Protein AF-A0AAW1IKJ5-F1 (afdb_monomer_lite)

Structure (mmCIF, N/CA/C/O backbone):
data_AF-A0AAW1IKJ5-F1
#
_entry.id   AF-A0AAW1IKJ5-F1
#
loop_
_atom_site.group_PDB
_atom_site.id
_atom_site.type_symbol
_atom_site.label_atom_id
_atom_site.label_alt_id
_atom_site.label_comp_id
_atom_site.label_asym_id
_atom_site.label_entity_id
_atom_site.label_seq_id
_atom_site.pdbx_PDB_ins_code
_atom_site.Cartn_x
_atom_site.Cartn_y
_atom_site.Cartn_z
_atom_site.occupancy
_atom_site.B_iso_or_equiv
_atom_site.auth_seq_id
_atom_site.auth_comp_id
_atom_site.auth_asym_id
_atom_site.auth_atom_id
_atom_site.pdbx_PDB_model_num
ATOM 1 N N . MET A 1 1 ? 16.621 2.135 -44.037 1.00 37.69 1 MET A N 1
ATOM 2 C CA . MET A 1 1 ? 16.459 2.987 -42.844 1.00 37.69 1 MET A CA 1
ATOM 3 C C . MET A 1 1 ? 15.252 2.451 -42.106 1.00 37.69 1 MET A C 1
ATOM 5 O O . MET A 1 1 ? 14.137 2.722 -42.533 1.00 37.69 1 MET A O 1
ATOM 9 N N . GLU A 1 2 ? 15.454 1.585 -41.113 1.00 46.44 2 GLU A N 1
ATOM 10 C CA . GLU A 1 2 ? 14.345 1.130 -40.272 1.00 46.44 2 GLU A CA 1
ATOM 11 C C . GLU A 1 2 ? 13.731 2.347 -39.584 1.00 46.44 2 GLU A C 1
ATOM 13 O O . GLU A 1 2 ? 14.425 3.130 -38.934 1.00 46.44 2 GLU A O 1
ATOM 18 N N . GLY A 1 3 ? 12.435 2.559 -39.820 1.00 52.88 3 GLY A N 1
ATOM 19 C CA . GLY A 1 3 ? 11.687 3.619 -39.165 1.00 52.88 3 GLY A CA 1
ATOM 20 C C . GLY A 1 3 ? 11.775 3.400 -37.664 1.00 52.88 3 GLY A C 1
ATOM 21 O O . GLY A 1 3 ? 11.344 2.362 -37.166 1.00 52.88 3 GLY A O 1
ATOM 22 N N . ARG A 1 4 ? 12.371 4.357 -36.949 1.00 64.25 4 ARG A N 1
ATOM 23 C CA . ARG A 1 4 ? 12.431 4.335 -35.490 1.00 64.25 4 ARG A CA 1
ATOM 24 C C . ARG A 1 4 ? 10.995 4.273 -34.980 1.00 64.25 4 ARG A C 1
ATOM 26 O O . ARG A 1 4 ? 10.258 5.249 -35.115 1.00 64.25 4 ARG A O 1
ATOM 33 N N . ARG A 1 5 ? 10.583 3.113 -34.462 1.00 74.12 5 ARG A N 1
ATOM 34 C CA . ARG A 1 5 ? 9.269 2.955 -33.841 1.00 74.12 5 ARG A CA 1
ATOM 35 C C . ARG A 1 5 ? 9.209 3.953 -32.688 1.00 74.12 5 ARG A C 1
ATOM 37 O O . ARG A 1 5 ? 10.072 3.942 -31.814 1.00 74.12 5 ARG A O 1
ATOM 44 N N . ILE A 1 6 ? 8.241 4.860 -32.741 1.00 85.06 6 ILE A N 1
ATOM 45 C CA . ILE A 1 6 ? 7.965 5.768 -31.630 1.00 85.06 6 ILE A CA 1
ATOM 46 C C . ILE A 1 6 ? 7.377 4.893 -30.527 1.00 85.06 6 ILE A C 1
ATOM 48 O O . ILE A 1 6 ? 6.335 4.280 -30.738 1.00 85.06 6 ILE A O 1
ATOM 52 N N . ILE A 1 7 ? 8.085 4.790 -29.405 1.00 92.69 7 ILE A N 1
ATOM 53 C CA . ILE A 1 7 ? 7.632 4.036 -28.237 1.00 92.69 7 ILE A CA 1
ATOM 54 C C . ILE A 1 7 ? 6.690 4.926 -27.438 1.00 92.69 7 ILE A C 1
ATOM 56 O O . ILE A 1 7 ? 7.070 6.037 -27.056 1.00 92.69 7 ILE A O 1
ATOM 60 N N . SER A 1 8 ? 5.468 4.453 -27.207 1.00 94.00 8 SER A N 1
ATOM 61 C CA . SER A 1 8 ? 4.492 5.154 -26.380 1.00 94.00 8 SER A CA 1
ATOM 62 C C . SER A 1 8 ? 4.602 4.735 -24.905 1.00 94.00 8 SER A C 1
ATOM 64 O O . SER A 1 8 ? 5.190 3.696 -24.586 1.00 94.00 8 SER A O 1
ATOM 66 N N . PRO A 1 9 ? 4.041 5.519 -23.968 1.00 95.31 9 PRO A N 1
ATOM 67 C CA . PRO A 1 9 ? 3.938 5.110 -22.567 1.00 95.31 9 PRO A CA 1
ATOM 68 C C . PRO A 1 9 ? 3.204 3.774 -22.380 1.00 95.31 9 PRO A C 1
ATOM 70 O O . PRO A 1 9 ? 3.559 2.994 -21.498 1.00 95.31 9 PRO A O 1
ATOM 73 N N . GLU A 1 10 ? 2.210 3.488 -23.222 1.00 96.12 10 GLU A N 1
ATOM 74 C CA . GLU A 1 10 ? 1.446 2.240 -23.202 1.00 96.12 10 GLU A CA 1
ATOM 75 C C . GLU A 1 10 ? 2.311 1.038 -23.596 1.00 96.12 10 GLU A C 1
ATOM 77 O O . GLU A 1 10 ? 2.218 0.011 -22.929 1.00 96.12 10 GLU A O 1
ATOM 82 N N . ASP A 1 11 ? 3.202 1.173 -24.592 1.00 94.62 11 ASP A N 1
ATOM 83 C CA . ASP A 1 11 ? 4.157 0.111 -24.959 1.00 94.62 11 ASP A CA 1
ATOM 84 C C . ASP A 1 11 ? 5.067 -0.250 -23.760 1.00 94.62 11 ASP A C 1
ATOM 86 O O . ASP A 1 11 ? 5.360 -1.421 -23.497 1.00 94.62 11 ASP A O 1
ATOM 90 N N . VAL A 1 12 ? 5.520 0.761 -23.004 1.00 95.50 12 VAL A N 1
ATOM 91 C CA . VAL A 1 12 ? 6.354 0.569 -21.803 1.00 95.50 12 VAL A CA 1
ATOM 92 C C . VAL A 1 12 ? 5.557 -0.112 -20.695 1.00 95.50 12 VAL A C 1
ATOM 94 O O . VAL A 1 12 ? 6.046 -1.056 -20.071 1.00 95.50 12 VAL A O 1
ATOM 97 N N . LEU A 1 13 ? 4.329 0.351 -20.455 1.00 96.06 13 LEU A N 1
ATOM 98 C CA . LEU A 1 13 ? 3.456 -0.197 -19.425 1.00 96.06 13 LEU A CA 1
ATOM 99 C C . LEU A 1 13 ? 3.088 -1.656 -19.717 1.00 96.06 13 LEU A C 1
ATOM 101 O O . LEU A 1 13 ? 3.188 -2.493 -18.823 1.00 96.06 13 LEU A O 1
ATOM 105 N N . GLU A 1 14 ? 2.724 -1.972 -20.959 1.00 96.12 14 GLU A N 1
ATOM 106 C CA . GLU A 1 14 ? 2.426 -3.336 -21.396 1.00 96.12 14 GLU A CA 1
ATOM 107 C C . GLU A 1 14 ? 3.623 -4.263 -21.150 1.00 96.12 14 GLU A C 1
ATOM 109 O O . GLU A 1 14 ? 3.466 -5.345 -20.583 1.00 96.12 14 GLU A O 1
ATOM 114 N N . CYS A 1 15 ? 4.839 -3.819 -21.484 1.00 95.56 15 CYS A N 1
ATOM 115 C CA . CYS A 1 15 ? 6.052 -4.586 -21.213 1.00 95.56 15 CYS A CA 1
ATOM 116 C C . CYS A 1 15 ? 6.243 -4.863 -19.711 1.00 95.56 15 CYS A C 1
ATOM 118 O O . CYS A 1 15 ? 6.462 -6.012 -19.331 1.00 95.56 15 CYS A O 1
ATOM 120 N N . LEU A 1 16 ? 6.134 -3.831 -18.867 1.00 96.56 16 LEU A N 1
ATOM 121 C CA . LEU A 1 16 ? 6.311 -3.937 -17.411 1.00 96.56 16 LEU A CA 1
ATOM 122 C C . LEU A 1 16 ? 5.248 -4.824 -16.742 1.00 96.56 16 LEU A C 1
ATOM 124 O O . LEU A 1 16 ? 5.512 -5.463 -15.719 1.00 96.56 16 LEU A O 1
ATOM 128 N N . MET A 1 17 ? 4.024 -4.824 -17.277 1.00 95.81 17 MET A N 1
ATOM 129 C CA . MET A 1 17 ? 2.937 -5.680 -16.800 1.00 95.81 17 MET A CA 1
ATOM 130 C C . MET A 1 17 ? 3.158 -7.140 -17.202 1.00 95.81 17 MET A C 1
ATOM 132 O O . MET A 1 17 ? 2.906 -8.037 -16.402 1.00 95.81 17 MET A O 1
ATOM 136 N N . ASN A 1 18 ? 3.657 -7.379 -18.415 1.00 96.44 18 ASN A N 1
ATOM 137 C CA . ASN A 1 18 ? 3.828 -8.725 -18.957 1.00 96.44 18 ASN A CA 1
ATOM 138 C C . ASN A 1 18 ? 5.088 -9.441 -18.442 1.00 96.44 18 ASN A C 1
ATOM 140 O O . ASN A 1 18 ? 5.100 -10.668 -18.381 1.00 96.44 18 ASN A O 1
ATOM 144 N N . ASP A 1 19 ? 6.140 -8.709 -18.060 1.00 94.19 19 ASP A N 1
ATOM 145 C CA . ASP A 1 19 ? 7.391 -9.292 -17.548 1.00 94.19 19 ASP A CA 1
ATOM 146 C C . ASP A 1 19 ? 7.426 -9.464 -16.014 1.00 94.19 19 ASP A C 1
ATOM 148 O O . ASP A 1 19 ? 8.422 -9.928 -15.457 1.00 94.19 19 ASP A O 1
ATOM 152 N N . GLY A 1 20 ? 6.328 -9.127 -15.323 1.00 95.12 20 GLY A N 1
ATOM 153 C CA . GLY A 1 20 ? 6.187 -9.255 -13.869 1.00 95.12 20 GLY A CA 1
ATOM 154 C C . GLY A 1 20 ? 6.883 -8.153 -13.066 1.00 95.12 20 GLY A C 1
ATOM 155 O O . GLY A 1 20 ? 6.884 -8.196 -11.830 1.00 95.12 20 GLY A O 1
ATOM 156 N N . THR A 1 21 ? 7.449 -7.137 -13.724 1.00 96.69 21 THR A N 1
ATOM 157 C CA . THR A 1 21 ? 8.107 -6.020 -13.039 1.00 96.69 21 THR A CA 1
ATOM 158 C C . THR A 1 21 ? 7.128 -5.235 -12.169 1.00 96.69 21 THR A C 1
ATOM 160 O O . THR A 1 21 ? 7.452 -4.916 -11.024 1.00 96.69 21 THR A O 1
ATOM 163 N N . VAL A 1 22 ? 5.905 -4.979 -12.655 1.00 96.19 22 VAL A N 1
ATOM 164 C CA . VAL A 1 22 ? 4.861 -4.294 -11.865 1.00 96.19 22 VAL A CA 1
ATOM 165 C C . VAL A 1 22 ? 4.540 -5.062 -10.581 1.00 96.19 22 VAL A C 1
ATOM 167 O O . VAL A 1 22 ? 4.442 -4.462 -9.509 1.00 96.19 22 VAL A O 1
ATOM 170 N N . ASP A 1 23 ? 4.425 -6.389 -10.653 1.00 97.62 23 ASP A N 1
ATOM 171 C CA . ASP A 1 23 ? 4.142 -7.219 -9.481 1.00 97.62 23 ASP A CA 1
ATOM 172 C C . ASP A 1 23 ? 5.304 -7.218 -8.479 1.00 97.62 23 ASP A C 1
ATOM 174 O O . ASP A 1 23 ? 5.074 -7.146 -7.268 1.00 97.62 23 ASP A O 1
ATOM 178 N N . SER A 1 24 ? 6.544 -7.244 -8.975 1.00 97.50 24 SER A N 1
ATOM 179 C CA . SER A 1 24 ? 7.756 -7.141 -8.156 1.00 97.50 24 SER A CA 1
ATOM 180 C C . SER A 1 24 ? 7.828 -5.802 -7.416 1.00 97.50 24 SER A C 1
ATOM 182 O O . SER A 1 24 ? 8.022 -5.769 -6.196 1.00 97.50 24 SER A O 1
ATOM 184 N N . LEU A 1 25 ? 7.580 -4.691 -8.119 1.00 96.75 25 LEU A N 1
ATOM 185 C CA . LEU A 1 25 ? 7.528 -3.354 -7.523 1.00 96.75 25 LEU A CA 1
ATOM 186 C C . LEU A 1 25 ? 6.396 -3.252 -6.493 1.00 96.75 25 LEU A C 1
ATOM 188 O O . LEU A 1 25 ? 6.620 -2.792 -5.372 1.00 96.75 25 LEU A O 1
ATOM 192 N N . ARG A 1 26 ? 5.202 -3.771 -6.811 1.00 97.00 26 ARG A N 1
ATOM 193 C CA . ARG A 1 26 ? 4.075 -3.838 -5.869 1.00 97.00 26 ARG A CA 1
ATOM 194 C C . ARG A 1 26 ? 4.446 -4.610 -4.603 1.00 97.00 26 ARG A C 1
ATOM 196 O O . ARG A 1 26 ? 4.129 -4.166 -3.501 1.00 97.00 26 ARG A O 1
ATOM 203 N N . LEU A 1 27 ? 5.134 -5.744 -4.734 1.00 97.69 27 LEU A N 1
ATOM 204 C CA . LEU A 1 27 ? 5.587 -6.534 -3.589 1.00 97.69 27 LEU A CA 1
ATOM 205 C C . LEU A 1 27 ? 6.589 -5.756 -2.723 1.00 97.69 27 LEU A C 1
ATOM 207 O O . LEU A 1 27 ? 6.478 -5.783 -1.495 1.00 97.69 27 LEU A O 1
ATOM 211 N N . LYS A 1 28 ? 7.528 -5.024 -3.337 1.00 97.00 28 LYS A N 1
ATOM 212 C CA . LYS A 1 28 ? 8.466 -4.151 -2.613 1.00 97.00 28 LYS A CA 1
ATOM 213 C C . LYS A 1 28 ? 7.739 -3.060 -1.826 1.00 97.00 28 LYS A C 1
ATOM 215 O O . LYS A 1 28 ? 8.015 -2.911 -0.636 1.00 97.00 28 LYS A O 1
ATOM 220 N N . ILE A 1 29 ? 6.771 -2.373 -2.442 1.00 96.75 29 ILE A N 1
ATOM 221 C CA . ILE A 1 29 ? 5.934 -1.359 -1.776 1.00 96.75 29 ILE A CA 1
ATOM 222 C C . ILE A 1 29 ? 5.228 -1.972 -0.558 1.00 96.75 29 ILE A C 1
ATOM 224 O O . ILE A 1 29 ? 5.328 -1.450 0.552 1.00 96.75 29 ILE A O 1
ATOM 228 N N . ILE A 1 30 ? 4.567 -3.122 -0.738 1.00 96.31 30 ILE A N 1
ATOM 229 C CA . ILE A 1 30 ? 3.860 -3.824 0.345 1.00 96.31 30 ILE A CA 1
ATOM 230 C C . ILE A 1 30 ? 4.813 -4.171 1.496 1.00 96.31 30 ILE A C 1
ATOM 232 O O . ILE A 1 30 ? 4.460 -3.990 2.661 1.00 96.31 30 ILE A O 1
ATOM 236 N N . ASN A 1 31 ? 6.013 -4.668 1.198 1.00 96.81 31 ASN A N 1
ATOM 237 C CA . ASN A 1 31 ? 6.984 -5.050 2.223 1.00 96.81 31 ASN A CA 1
ATOM 238 C C . ASN A 1 31 ? 7.511 -3.841 3.008 1.00 96.81 31 ASN A C 1
ATOM 240 O O . ASN A 1 31 ? 7.674 -3.937 4.228 1.00 96.81 31 ASN A O 1
ATOM 244 N N . GLN A 1 32 ? 7.717 -2.700 2.344 1.00 95.44 32 GLN A N 1
ATOM 245 C CA . GLN A 1 32 ? 8.098 -1.462 3.022 1.00 95.44 32 GLN A CA 1
ATOM 246 C C . GLN A 1 32 ? 6.970 -0.933 3.913 1.00 95.44 32 GLN A C 1
ATOM 248 O O . GLN A 1 32 ? 7.222 -0.625 5.074 1.00 95.44 32 GLN A O 1
ATOM 253 N N . LEU A 1 33 ? 5.715 -0.934 3.446 1.00 94.69 33 LEU A N 1
ATOM 254 C CA . LEU A 1 33 ? 4.564 -0.559 4.281 1.00 94.69 33 LEU A CA 1
ATOM 255 C C . LEU A 1 33 ? 4.396 -1.475 5.497 1.00 94.69 33 LEU A C 1
ATOM 257 O O . LEU A 1 33 ? 4.185 -0.995 6.606 1.00 94.69 33 LEU A O 1
ATOM 261 N N . LYS A 1 34 ? 4.520 -2.796 5.314 1.00 93.75 34 LYS A N 1
ATOM 262 C CA . LYS A 1 34 ? 4.456 -3.772 6.418 1.00 93.75 34 LYS A CA 1
ATOM 263 C C . LYS A 1 34 ? 5.552 -3.553 7.460 1.00 93.75 34 LYS A C 1
ATOM 265 O O . LYS A 1 34 ? 5.376 -3.936 8.616 1.00 93.75 34 LYS A O 1
ATOM 270 N N . SER A 1 35 ? 6.670 -2.959 7.057 1.00 95.56 35 SER A N 1
ATOM 271 C CA . SER A 1 35 ? 7.812 -2.652 7.922 1.00 95.56 35 SER A CA 1
ATOM 272 C C . SER A 1 35 ? 7.809 -1.202 8.418 1.00 95.56 35 SER A C 1
ATOM 274 O O . SER A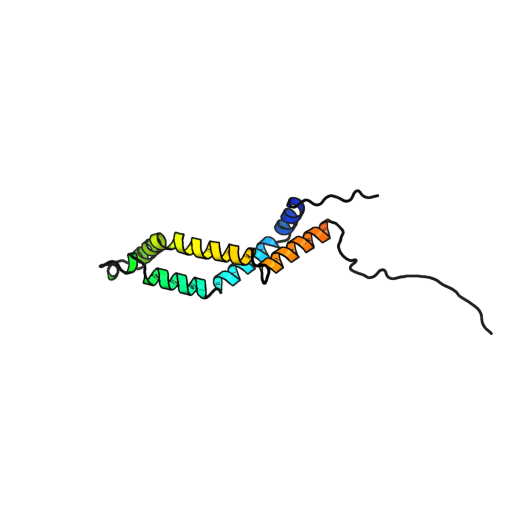 1 35 ? 8.710 -0.811 9.151 1.00 95.56 35 SER A O 1
ATOM 276 N N . ASN A 1 36 ? 6.806 -0.400 8.047 1.00 95.19 36 ASN A N 1
ATOM 277 C CA . ASN A 1 36 ? 6.708 0.994 8.451 1.00 95.19 36 ASN A CA 1
ATOM 278 C C . ASN A 1 36 ? 6.207 1.094 9.902 1.00 95.19 36 ASN A C 1
ATOM 280 O O . ASN A 1 36 ? 5.018 0.941 10.191 1.00 95.19 36 ASN A O 1
ATOM 284 N N . GLU A 1 37 ? 7.133 1.355 10.822 1.00 96.00 37 GLU A N 1
ATOM 285 C CA . GLU A 1 37 ? 6.844 1.472 12.254 1.00 96.00 37 GLU A CA 1
ATOM 286 C C . GLU A 1 37 ? 5.968 2.683 12.600 1.00 96.00 37 GLU A C 1
ATOM 288 O O . GLU A 1 37 ? 5.185 2.624 13.547 1.00 96.00 37 GLU A O 1
ATOM 293 N N . GLU A 1 38 ? 6.028 3.765 11.823 1.00 95.06 38 GLU A N 1
ATOM 294 C CA . GLU A 1 38 ? 5.182 4.939 12.044 1.00 95.06 38 GLU A CA 1
ATOM 295 C C . GLU A 1 38 ? 3.710 4.641 11.733 1.00 95.06 38 GLU A C 1
ATOM 297 O O . GLU A 1 38 ? 2.825 4.998 12.517 1.00 95.06 38 GLU A O 1
ATOM 302 N N . LEU A 1 39 ? 3.437 3.918 10.642 1.00 95.62 39 LEU A N 1
ATOM 303 C CA . LEU A 1 39 ? 2.090 3.441 10.318 1.00 95.62 39 LEU A CA 1
ATOM 304 C C . LEU A 1 39 ? 1.565 2.469 11.378 1.00 95.62 39 LEU A C 1
ATOM 306 O O . LEU A 1 39 ? 0.406 2.581 11.790 1.00 95.62 39 LEU A O 1
ATOM 310 N N . LYS A 1 40 ? 2.409 1.547 11.860 1.00 96.06 40 LYS A N 1
ATOM 311 C CA . LYS A 1 40 ? 2.042 0.631 12.953 1.00 96.06 40 LYS A CA 1
ATOM 312 C C . LYS A 1 40 ? 1.697 1.399 14.222 1.00 96.06 40 LYS A C 1
ATOM 314 O O . LYS A 1 40 ? 0.625 1.187 14.781 1.00 96.06 40 LYS A O 1
ATOM 319 N N . LYS A 1 41 ? 2.566 2.322 14.643 1.00 97.06 41 LYS A N 1
ATOM 320 C CA . LYS A 1 41 ? 2.357 3.157 15.831 1.00 97.06 41 LYS A CA 1
ATOM 321 C C . LYS A 1 41 ? 1.074 3.972 15.716 1.00 97.06 41 LYS A C 1
ATOM 323 O O . LYS A 1 41 ? 0.270 3.970 16.639 1.00 97.06 41 LYS A O 1
ATOM 328 N N . THR A 1 42 ? 0.857 4.609 14.569 1.00 95.94 42 THR A N 1
ATOM 329 C CA . THR A 1 42 ? -0.363 5.378 14.302 1.00 95.94 42 THR A CA 1
ATOM 330 C C . THR A 1 42 ? -1.606 4.496 14.404 1.00 95.94 42 THR A C 1
ATOM 332 O O . THR A 1 42 ? -2.568 4.878 15.062 1.00 95.94 42 THR A O 1
ATOM 335 N N . THR A 1 43 ? -1.573 3.292 13.827 1.00 95.44 43 THR A N 1
ATOM 336 C CA . THR A 1 43 ? -2.689 2.335 13.903 1.00 95.44 43 THR A CA 1
ATOM 337 C C . THR A 1 43 ? -2.969 1.913 15.347 1.00 95.44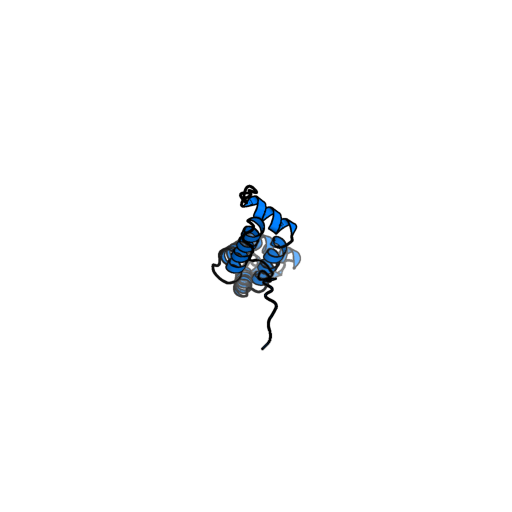 43 THR A C 1
ATOM 339 O O . THR A 1 43 ? -4.126 1.886 15.755 1.00 95.44 43 THR A O 1
ATOM 342 N N . VAL A 1 44 ? -1.929 1.643 16.144 1.00 96.75 44 VAL A N 1
ATOM 343 C CA . VAL A 1 44 ? -2.075 1.339 17.578 1.00 96.75 44 VAL A CA 1
ATOM 344 C C . VAL A 1 44 ? -2.722 2.510 18.317 1.00 96.75 44 VAL A C 1
ATOM 346 O O . VAL A 1 44 ? -3.721 2.306 18.998 1.00 96.75 44 VAL A O 1
ATOM 349 N N . THR A 1 45 ? -2.237 3.738 18.121 1.00 97.06 45 THR A N 1
ATOM 350 C CA . THR A 1 45 ? -2.824 4.934 18.748 1.00 97.06 45 THR A CA 1
ATOM 351 C C . THR A 1 45 ? -4.287 5.140 18.348 1.00 97.06 45 THR A C 1
ATOM 353 O O . THR A 1 45 ? -5.106 5.500 19.188 1.00 97.06 45 THR A O 1
ATOM 356 N N . MET A 1 46 ? -4.652 4.876 17.091 1.00 97.06 46 MET A N 1
ATOM 357 C CA . MET A 1 46 ? -6.048 4.950 16.642 1.00 97.06 46 MET A CA 1
ATOM 358 C C . MET A 1 46 ? -6.936 3.909 17.330 1.00 97.06 46 MET A C 1
ATOM 360 O O . MET A 1 46 ? -8.075 4.214 17.675 1.00 97.06 46 MET A O 1
ATOM 364 N N . VAL A 1 47 ? -6.418 2.700 17.561 1.00 96.75 47 VAL A N 1
ATOM 365 C CA . VAL A 1 47 ? -7.119 1.668 18.335 1.00 96.75 47 VAL A CA 1
ATOM 366 C C . VAL A 1 47 ? -7.264 2.102 19.793 1.00 96.75 47 VAL A C 1
ATOM 368 O O . VAL A 1 47 ? -8.362 2.041 20.330 1.00 96.75 47 VAL A O 1
ATOM 371 N N . GLU A 1 48 ? -6.211 2.609 20.431 1.00 96.06 48 GLU A N 1
ATOM 372 C CA . GLU A 1 48 ? -6.270 3.105 21.817 1.00 96.06 48 GLU A CA 1
ATOM 373 C C . GLU A 1 48 ? -7.296 4.238 21.994 1.00 96.06 48 GLU A C 1
ATOM 375 O O . GLU A 1 48 ? -7.970 4.322 23.021 1.00 96.06 48 GLU A O 1
ATOM 380 N N . GLN A 1 49 ? -7.452 5.087 20.977 1.00 96.56 49 GLN A N 1
ATOM 381 C CA . GLN A 1 49 ? -8.397 6.208 20.955 1.00 96.56 49 GLN A CA 1
ATOM 382 C C . GLN A 1 49 ? -9.788 5.842 20.407 1.00 96.56 49 GLN A C 1
ATOM 384 O O . GLN A 1 49 ? -10.654 6.713 20.311 1.00 96.56 49 GLN A O 1
ATOM 389 N N . SER A 1 50 ? -10.022 4.576 20.051 1.00 97.19 50 SER A N 1
ATOM 390 C CA . SER A 1 50 ? -11.279 4.106 19.460 1.00 97.19 50 SER A CA 1
ATOM 391 C C . SER A 1 50 ? -12.475 4.378 20.367 1.00 97.19 50 SER A C 1
ATOM 393 O O . SER A 1 50 ? -12.455 4.071 21.563 1.00 97.19 50 SER A O 1
ATOM 395 N N . LYS A 1 51 ? -13.570 4.872 19.789 1.00 96.38 51 LYS A N 1
ATOM 396 C CA . LYS A 1 51 ? -14.840 5.009 20.508 1.00 96.38 51 LYS A CA 1
ATOM 397 C C . LYS A 1 51 ? -15.394 3.646 20.892 1.00 96.38 51 LYS A C 1
ATOM 399 O O . LYS A 1 51 ? -15.902 3.515 22.000 1.00 96.38 51 LYS A O 1
ATOM 404 N N . VAL A 1 52 ? -15.274 2.645 20.016 1.00 95.94 52 VAL A N 1
ATOM 405 C CA . VAL A 1 52 ? -15.722 1.271 20.290 1.00 95.94 52 VAL A CA 1
ATOM 406 C C . VAL A 1 52 ? -15.073 0.736 21.565 1.00 95.94 52 VAL A C 1
ATOM 408 O O . VAL A 1 52 ? -15.783 0.248 22.439 1.00 95.94 52 VAL A O 1
ATOM 411 N N . LEU A 1 53 ? -13.753 0.886 21.721 1.00 95.12 53 LEU A N 1
ATOM 412 C CA . LEU A 1 53 ? -13.053 0.406 22.919 1.00 95.12 53 LEU A CA 1
ATOM 413 C C . LEU A 1 53 ? -13.292 1.267 24.162 1.00 95.12 53 LEU A C 1
ATOM 415 O O . LEU A 1 53 ? -13.317 0.738 25.269 1.00 95.12 53 LEU A O 1
ATOM 419 N N . ASN A 1 54 ? -13.479 2.576 23.993 1.00 96.00 54 ASN A N 1
ATOM 420 C CA . ASN A 1 54 ? -13.667 3.505 25.109 1.00 96.00 54 ASN A CA 1
ATOM 421 C C . ASN A 1 54 ? -15.144 3.685 25.523 1.00 96.00 54 ASN A C 1
ATOM 423 O O . ASN A 1 54 ? -15.446 4.499 26.397 1.00 96.00 54 ASN A O 1
ATOM 427 N N . THR A 1 55 ? -16.079 2.942 24.921 1.00 94.56 55 THR A N 1
ATOM 428 C CA . THR A 1 55 ? -17.503 2.988 25.287 1.00 94.56 55 THR A CA 1
ATOM 429 C C . THR 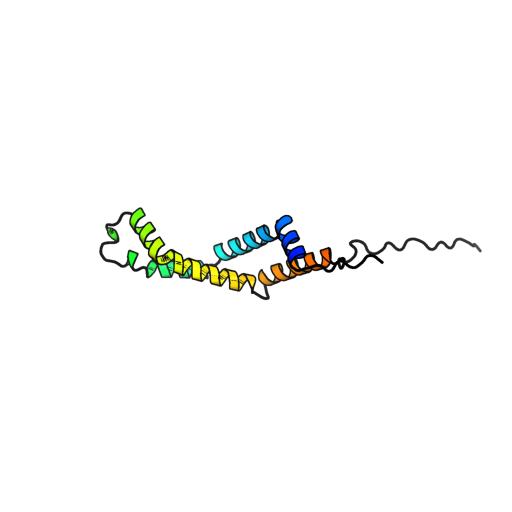A 1 55 ? -17.783 2.084 26.497 1.00 94.56 55 THR A C 1
ATOM 431 O O . THR A 1 55 ? -17.374 0.922 26.493 1.00 94.56 55 THR A O 1
ATOM 434 N N . PRO A 1 56 ? -18.521 2.555 27.525 1.00 93.88 56 PRO A N 1
ATOM 435 C CA . PRO A 1 56 ? -18.912 1.709 28.652 1.00 93.88 56 PRO A CA 1
ATOM 436 C C . PRO A 1 56 ? -19.676 0.460 28.195 1.00 93.88 56 PRO A C 1
ATOM 438 O O . PRO A 1 56 ? -20.654 0.569 27.455 1.00 93.88 56 PRO A O 1
ATOM 441 N N . GLY A 1 57 ? -19.273 -0.723 28.664 1.00 91.69 57 GLY A N 1
ATOM 442 C CA . GLY A 1 57 ? -19.882 -1.991 28.265 1.00 91.69 57 GLY A CA 1
ATOM 443 C C . GLY A 1 57 ? -19.152 -2.714 27.131 1.00 91.69 57 GLY A C 1
ATOM 444 O O . GLY A 1 57 ? -19.525 -3.850 26.832 1.00 91.69 57 GLY A O 1
ATOM 445 N N . ALA A 1 58 ? -18.107 -2.120 26.541 1.00 93.31 58 ALA A N 1
ATOM 446 C CA . ALA A 1 58 ? -17.232 -2.793 25.577 1.00 93.31 58 ALA A CA 1
ATOM 447 C C . ALA A 1 58 ? -16.642 -4.096 26.151 1.00 93.31 58 ALA A C 1
ATOM 449 O O . ALA A 1 58 ? -16.528 -5.097 25.450 1.00 93.31 58 ALA A O 1
ATOM 450 N N . GLU A 1 59 ? -16.365 -4.139 27.457 1.00 93.19 59 GLU A N 1
ATOM 451 C CA . GLU A 1 59 ? -15.857 -5.320 28.162 1.00 93.19 59 GLU A CA 1
ATOM 452 C C . GLU A 1 59 ? -16.830 -6.512 28.188 1.00 93.19 59 GLU A C 1
ATOM 454 O O . GLU A 1 59 ? -16.425 -7.636 28.484 1.00 93.19 59 GLU A O 1
ATOM 459 N N . LYS A 1 60 ? -18.114 -6.277 27.891 1.00 95.25 60 LYS A N 1
ATOM 460 C CA . LYS A 1 60 ? -19.166 -7.306 27.861 1.00 95.25 60 LYS A CA 1
ATOM 461 C C . LYS A 1 60 ? -19.408 -7.862 26.461 1.00 95.25 60 LYS A C 1
ATOM 463 O O . LYS A 1 60 ? -20.115 -8.859 26.327 1.00 95.25 60 LYS A O 1
ATOM 468 N N . GLN A 1 61 ? -18.863 -7.218 25.431 1.00 94.44 61 GLN A N 1
ATOM 469 C CA . GLN A 1 61 ? -18.976 -7.678 24.054 1.00 94.44 61 GLN A CA 1
ATOM 470 C C . GLN A 1 61 ? -18.059 -8.876 23.806 1.00 94.44 61 GLN A C 1
ATOM 472 O O . GLN A 1 61 ? -17.001 -9.036 24.420 1.00 94.44 61 GLN A O 1
ATOM 477 N N . THR A 1 62 ? -18.445 -9.731 22.865 1.00 96.81 62 THR A N 1
ATOM 478 C CA . THR A 1 62 ? -17.568 -10.816 22.429 1.00 96.81 62 THR A CA 1
ATOM 479 C C . THR A 1 62 ? -16.378 -10.264 21.645 1.00 96.81 62 THR A C 1
ATOM 481 O O . THR A 1 62 ? -16.444 -9.212 21.007 1.00 96.81 62 THR A O 1
ATOM 484 N N . LYS A 1 63 ? -15.279 -11.027 21.606 1.00 95.50 63 LYS A N 1
ATOM 485 C CA . LYS A 1 63 ? -14.085 -10.667 20.824 1.00 95.50 63 LYS A CA 1
ATOM 486 C C . LYS A 1 63 ? -14.405 -10.385 19.349 1.00 95.50 63 LYS A C 1
ATOM 488 O O . LYS A 1 63 ? -13.761 -9.538 18.739 1.00 95.50 63 LYS A O 1
ATOM 493 N N . ARG A 1 64 ? -15.387 -11.099 18.785 1.00 97.31 64 ARG A N 1
ATOM 494 C CA . ARG A 1 64 ? -15.836 -10.917 17.401 1.00 97.31 64 ARG A CA 1
ATOM 495 C C . ARG A 1 64 ? -16.559 -9.587 17.219 1.00 97.31 64 ARG A C 1
ATOM 497 O O . ARG A 1 64 ? -16.177 -8.830 16.341 1.00 97.31 64 ARG A O 1
ATOM 504 N N . GLU A 1 65 ? -17.547 -9.293 18.059 1.00 96.38 65 GLU A N 1
ATOM 505 C CA . GLU A 1 65 ? -18.307 -8.037 17.979 1.00 96.38 65 GLU A CA 1
ATOM 506 C C . GLU A 1 65 ? -17.403 -6.817 18.166 1.00 96.38 65 GLU A C 1
ATOM 508 O O . GLU A 1 65 ? -17.539 -5.839 17.430 1.00 96.38 65 GLU A O 1
ATOM 513 N N . LEU A 1 66 ? -16.443 -6.898 19.095 1.00 95.88 66 LEU A N 1
ATOM 514 C CA . LEU A 1 66 ? -15.434 -5.857 19.292 1.00 95.88 66 LEU A CA 1
ATOM 515 C C . LEU A 1 66 ? -14.584 -5.652 18.043 1.00 95.88 66 LEU A C 1
ATOM 517 O O . LEU A 1 66 ? -14.394 -4.517 17.620 1.00 95.88 66 LEU A O 1
ATOM 521 N N . PHE A 1 67 ? -14.080 -6.734 17.445 1.00 95.94 67 PHE A N 1
ATOM 522 C CA . PHE A 1 67 ? -13.249 -6.640 16.248 1.00 95.94 67 PHE A CA 1
ATOM 523 C C . PHE A 1 67 ? -14.031 -6.114 15.041 1.00 95.94 67 PHE A C 1
ATOM 525 O O . PHE A 1 67 ? -13.530 -5.245 14.332 1.00 95.94 67 PHE A O 1
ATOM 532 N N . ASP A 1 68 ? -15.256 -6.597 14.829 1.00 97.62 68 ASP A N 1
ATOM 533 C CA . ASP A 1 68 ? -16.118 -6.159 13.729 1.00 97.62 68 ASP A CA 1
ATOM 534 C C . ASP A 1 68 ? -16.465 -4.666 13.878 1.00 97.62 68 ASP A C 1
ATOM 536 O O . ASP A 1 68 ? -16.343 -3.902 12.918 1.00 97.62 68 ASP A O 1
ATOM 540 N N . SER A 1 69 ? -16.791 -4.220 15.096 1.00 96.69 69 SER A N 1
ATOM 541 C CA . SER A 1 69 ? -17.077 -2.808 15.394 1.00 96.69 69 SER A CA 1
ATOM 542 C C . SER A 1 69 ? -15.831 -1.927 15.251 1.00 96.69 69 SER A C 1
ATOM 544 O O . SER A 1 69 ? -15.892 -0.862 14.639 1.00 96.69 69 SER A O 1
ATOM 546 N N . LEU A 1 70 ? -14.678 -2.379 15.759 1.00 97.06 70 LEU A N 1
ATOM 547 C CA . LEU A 1 70 ? -13.393 -1.693 15.589 1.00 97.06 70 LEU A CA 1
ATOM 548 C C . LEU A 1 70 ? -13.022 -1.554 14.118 1.00 97.06 70 LEU A C 1
ATOM 550 O O . LEU A 1 70 ? -12.573 -0.493 13.693 1.00 97.06 70 LEU A O 1
ATOM 554 N N . ARG A 1 71 ? -13.213 -2.614 13.330 1.00 96.69 71 ARG A N 1
ATOM 555 C CA . ARG A 1 71 ? -12.968 -2.582 11.891 1.00 96.69 71 ARG A CA 1
ATOM 556 C C . ARG A 1 71 ? -13.887 -1.574 11.212 1.00 96.69 71 ARG A C 1
ATOM 558 O O . ARG A 1 71 ? -13.400 -0.771 10.426 1.00 96.69 71 ARG A O 1
ATOM 565 N N . GLN A 1 72 ? -15.175 -1.569 11.549 1.00 97.44 72 GLN A N 1
ATOM 566 C CA . GLN A 1 72 ? -16.127 -0.605 11.000 1.00 97.44 72 GLN A CA 1
ATOM 567 C C . GLN A 1 72 ? -15.729 0.850 11.305 1.00 97.44 72 GLN A C 1
ATOM 569 O O . GLN A 1 72 ? -15.903 1.719 10.453 1.00 97.44 72 GLN A O 1
ATOM 574 N N . GLU A 1 73 ? -15.183 1.119 12.493 1.00 97.75 73 GLU A N 1
ATOM 575 C CA . GLU A 1 73 ? -14.708 2.452 12.880 1.00 97.75 73 GLU A CA 1
ATOM 576 C C . GLU A 1 73 ? -13.383 2.830 12.195 1.00 97.75 73 GLU A C 1
ATOM 578 O O . GLU A 1 73 ? -13.225 3.954 11.717 1.00 97.75 73 GLU A O 1
ATOM 583 N N . LEU A 1 74 ? -12.417 1.908 12.167 1.00 97.88 74 LEU A N 1
ATOM 584 C CA . LEU A 1 74 ? -11.015 2.231 11.893 1.00 97.88 74 LEU A CA 1
ATOM 585 C C . LEU A 1 74 ? -10.532 1.853 10.489 1.00 97.88 74 LEU A C 1
ATOM 587 O O . LEU A 1 74 ? -9.493 2.360 10.072 1.00 97.88 74 LEU A O 1
ATOM 591 N N . GLU A 1 75 ? -11.244 1.006 9.736 1.00 96.38 75 GLU A N 1
ATOM 592 C CA . GLU A 1 75 ? -10.791 0.538 8.416 1.00 96.38 75 GLU A CA 1
ATOM 593 C C . GLU A 1 75 ? -10.541 1.700 7.454 1.00 96.38 75 GLU A C 1
ATOM 595 O O . GLU A 1 75 ? -9.442 1.822 6.918 1.00 96.38 75 GLU A O 1
ATOM 600 N N . ALA A 1 76 ? -11.517 2.593 7.286 1.00 97.50 76 ALA A N 1
ATOM 601 C CA . ALA A 1 76 ? -11.384 3.739 6.392 1.00 97.50 76 ALA A CA 1
ATOM 602 C C . ALA A 1 76 ? -10.199 4.664 6.754 1.00 97.50 76 ALA A C 1
ATOM 604 O O . ALA A 1 76 ? -9.345 4.876 5.891 1.00 97.50 76 ALA A O 1
ATOM 605 N N . PRO A 1 77 ? -10.068 5.184 7.993 1.00 96.94 77 PRO A N 1
ATOM 606 C CA . PRO A 1 77 ? -8.976 6.103 8.312 1.00 96.94 77 PRO A CA 1
ATOM 607 C C . PRO A 1 77 ? -7.597 5.418 8.331 1.00 96.94 77 PRO A C 1
ATOM 609 O O . PRO A 1 77 ? -6.602 6.048 7.971 1.00 96.94 77 PRO A O 1
ATOM 612 N N . VAL A 1 78 ? -7.504 4.131 8.691 1.00 96.12 78 VAL A N 1
ATOM 613 C CA . VAL A 1 78 ? -6.238 3.377 8.590 1.00 96.12 78 VAL A CA 1
ATOM 614 C C . VAL A 1 78 ? -5.842 3.188 7.125 1.00 96.12 78 VAL A C 1
ATOM 616 O O . VAL A 1 78 ? -4.684 3.416 6.766 1.00 96.12 78 VAL A O 1
ATOM 619 N N . LEU A 1 79 ? -6.793 2.817 6.261 1.00 96.38 79 LEU A N 1
ATOM 620 C CA . LEU A 1 79 ? -6.547 2.674 4.826 1.00 96.38 79 LEU A CA 1
ATOM 621 C C . LEU A 1 79 ? -6.174 4.004 4.171 1.00 96.38 79 LEU A C 1
ATOM 623 O O . LEU A 1 79 ? -5.322 4.013 3.285 1.00 96.38 79 LEU A O 1
ATOM 627 N N . GLU A 1 80 ? -6.743 5.124 4.612 1.00 97.00 80 GLU A N 1
ATOM 628 C CA . GLU A 1 80 ? -6.369 6.455 4.128 1.00 97.00 80 GLU A CA 1
ATOM 629 C C . GLU A 1 80 ? -4.902 6.778 4.454 1.00 97.00 80 GLU A C 1
ATOM 631 O O . GLU A 1 80 ? -4.140 7.180 3.571 1.00 97.00 80 GLU A O 1
ATOM 636 N N . LYS A 1 81 ? -4.466 6.529 5.698 1.00 96.19 81 LYS A N 1
ATOM 637 C CA . LYS A 1 81 ? -3.060 6.706 6.103 1.00 96.19 81 LYS A CA 1
ATOM 638 C C . LYS A 1 81 ? -2.123 5.805 5.302 1.00 96.19 81 LYS A C 1
ATOM 640 O O . LYS A 1 81 ? -1.112 6.288 4.797 1.00 96.19 81 LYS A O 1
ATOM 645 N N . ALA A 1 82 ? -2.478 4.531 5.137 1.00 95.75 82 ALA A N 1
ATOM 646 C CA . ALA A 1 82 ? -1.697 3.595 4.334 1.00 95.75 82 ALA A CA 1
ATOM 647 C C . ALA A 1 82 ? -1.619 4.032 2.861 1.00 95.75 82 ALA A C 1
ATOM 649 O O . ALA A 1 82 ? -0.540 4.009 2.275 1.00 95.75 82 ALA A O 1
ATOM 650 N N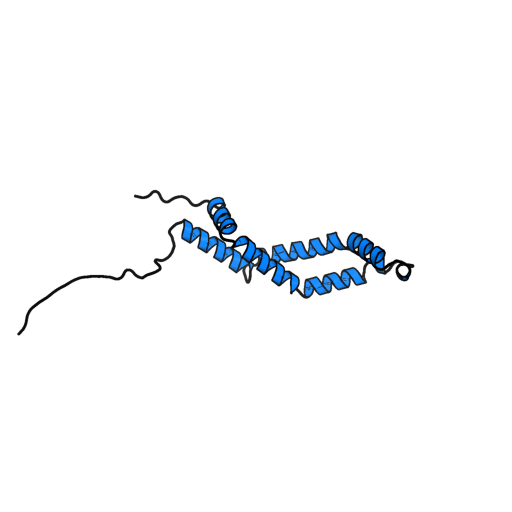 . SER A 1 83 ? -2.735 4.485 2.282 1.00 96.94 83 SER A N 1
ATOM 651 C CA . SER A 1 83 ? -2.801 4.971 0.898 1.00 96.94 83 SER A CA 1
ATOM 652 C C . SER A 1 83 ? -1.906 6.186 0.692 1.00 96.94 83 SER A C 1
ATOM 654 O O . SER A 1 83 ? -1.178 6.252 -0.296 1.00 96.94 83 SER A O 1
ATOM 656 N N . LYS A 1 84 ? -1.902 7.122 1.647 1.00 96.44 84 LYS A N 1
ATOM 657 C CA . LYS A 1 84 ? -0.989 8.263 1.615 1.00 96.44 84 LYS A CA 1
ATOM 658 C C . LYS A 1 84 ? 0.472 7.809 1.634 1.00 96.44 84 LYS A C 1
ATOM 660 O O . LYS A 1 84 ? 1.235 8.217 0.770 1.00 96.44 84 LYS A O 1
ATOM 665 N N . SER A 1 85 ? 0.841 6.910 2.547 1.00 96.25 85 SER A N 1
ATOM 666 C CA . SER A 1 85 ? 2.214 6.396 2.619 1.00 96.25 85 SER A CA 1
ATOM 667 C C . SER A 1 85 ? 2.651 5.639 1.364 1.00 96.25 85 SER A C 1
ATOM 669 O O . SER A 1 85 ? 3.828 5.675 1.024 1.00 96.25 85 SER A O 1
ATOM 671 N N . VAL A 1 86 ? 1.733 4.969 0.658 1.00 97.12 86 VAL A N 1
ATOM 672 C CA . VAL A 1 86 ? 2.030 4.374 -0.657 1.00 97.12 86 VAL A CA 1
ATOM 673 C C . VAL A 1 86 ? 2.397 5.450 -1.666 1.00 97.12 86 VAL A C 1
ATOM 675 O O . VAL A 1 86 ? 3.413 5.317 -2.342 1.00 97.12 86 VAL A O 1
ATOM 678 N N . TRP A 1 87 ? 1.588 6.505 -1.775 1.00 97.19 87 TRP A N 1
ATOM 679 C CA . TRP A 1 87 ? 1.863 7.598 -2.704 1.00 97.19 87 TRP A CA 1
ATOM 680 C C . TRP A 1 87 ? 3.167 8.309 -2.375 1.00 97.19 87 TRP A C 1
ATOM 682 O O . TRP A 1 87 ? 3.962 8.529 -3.282 1.00 97.19 87 TRP A O 1
ATOM 692 N N . ASP A 1 88 ? 3.423 8.583 -1.096 1.00 95.44 88 ASP A N 1
ATOM 693 C CA . ASP A 1 88 ? 4.680 9.181 -0.648 1.00 95.44 88 ASP A CA 1
ATOM 694 C C . ASP A 1 88 ? 5.882 8.304 -1.050 1.00 95.44 88 ASP A C 1
ATOM 696 O O . ASP A 1 88 ? 6.908 8.826 -1.471 1.00 95.44 88 ASP A O 1
ATOM 700 N N . LEU A 1 89 ? 5.744 6.972 -1.002 1.00 95.62 89 LEU A N 1
ATOM 701 C CA . LEU A 1 89 ? 6.795 6.033 -1.400 1.00 95.62 89 LEU A CA 1
ATOM 702 C C . LEU A 1 89 ? 7.003 5.952 -2.921 1.00 95.62 89 LEU A C 1
ATOM 704 O O . LEU A 1 89 ? 8.133 5.815 -3.384 1.00 95.62 89 LEU A O 1
ATOM 708 N N . ILE A 1 90 ? 5.918 6.006 -3.697 1.00 95.81 90 ILE A N 1
ATOM 709 C CA . ILE A 1 90 ? 5.965 5.971 -5.168 1.00 95.81 90 ILE A CA 1
ATOM 710 C C . ILE A 1 90 ? 6.528 7.283 -5.722 1.00 95.81 90 ILE A C 1
ATOM 712 O O . ILE A 1 90 ? 7.271 7.264 -6.699 1.00 95.81 90 ILE A O 1
ATOM 716 N N . LEU A 1 91 ? 6.157 8.411 -5.113 1.00 95.31 91 LEU A N 1
ATOM 717 C CA . LEU A 1 91 ? 6.562 9.752 -5.534 1.00 95.31 91 LEU A CA 1
ATOM 718 C C . LEU A 1 91 ? 7.912 10.184 -4.946 1.00 95.31 91 LEU A C 1
ATOM 720 O O . LEU A 1 91 ? 8.405 11.254 -5.303 1.00 95.31 91 LEU A O 1
ATOM 724 N N . ASP A 1 92 ? 8.502 9.382 -4.055 1.00 92.81 92 ASP A N 1
ATOM 725 C CA . ASP A 1 92 ? 9.824 9.652 -3.501 1.00 92.81 92 ASP A CA 1
ATOM 726 C C . ASP A 1 92 ? 10.862 9.762 -4.630 1.00 92.81 92 ASP A C 1
ATOM 728 O O . ASP A 1 92 ? 11.033 8.860 -5.450 1.00 92.81 92 ASP A O 1
ATOM 732 N N . GLY A 1 93 ? 11.588 10.880 -4.672 1.00 91.56 93 GLY A N 1
ATOM 733 C CA . GLY A 1 93 ? 12.704 11.064 -5.606 1.00 91.56 93 GLY A CA 1
ATOM 734 C C . GLY A 1 93 ? 13.924 10.208 -5.250 1.00 91.56 93 GLY A C 1
ATOM 735 O O . GLY A 1 93 ? 14.892 10.143 -6.012 1.00 91.56 93 GLY A O 1
ATOM 736 N N . PHE A 1 94 ? 13.891 9.562 -4.087 1.00 91.81 94 PHE A N 1
ATOM 737 C CA . PHE A 1 94 ? 14.901 8.645 -3.593 1.00 91.81 94 PHE A CA 1
ATOM 738 C C . PHE A 1 94 ? 14.313 7.231 -3.450 1.00 91.81 94 PHE A C 1
ATOM 740 O O . PHE A 1 94 ? 13.223 6.932 -3.941 1.00 91.81 94 PHE A O 1
ATOM 747 N N . GLY A 1 95 ? 15.094 6.320 -2.862 1.00 92.88 95 GLY A N 1
ATOM 748 C CA . GLY A 1 95 ? 14.623 4.991 -2.472 1.00 92.88 95 GLY A CA 1
ATOM 749 C C . GLY A 1 95 ? 13.872 4.241 -3.576 1.00 92.88 95 GLY A C 1
ATOM 750 O O . GLY A 1 95 ? 14.418 3.975 -4.649 1.00 92.88 95 GLY A O 1
ATOM 751 N N . LEU A 1 96 ? 12.622 3.872 -3.281 1.00 94.62 96 LEU A N 1
ATOM 752 C CA . LEU A 1 96 ? 11.804 3.046 -4.166 1.00 94.62 96 LEU A CA 1
ATOM 753 C C . LEU A 1 96 ? 11.195 3.834 -5.333 1.00 94.62 96 LEU A C 1
ATOM 755 O O . LEU A 1 96 ? 11.115 3.285 -6.427 1.00 94.62 96 LEU A O 1
ATOM 759 N N . GLY A 1 97 ? 10.806 5.099 -5.151 1.00 95.88 97 GLY A N 1
ATOM 760 C CA . GLY A 1 97 ? 10.280 5.920 -6.250 1.00 95.88 97 GLY A CA 1
ATOM 761 C C . GLY A 1 97 ? 11.341 6.210 -7.321 1.00 95.88 97 GLY A C 1
ATOM 762 O O . GLY A 1 97 ? 11.063 6.129 -8.524 1.00 95.88 97 GLY A O 1
ATOM 763 N N . LYS A 1 98 ? 12.607 6.381 -6.907 1.00 96.44 98 LYS A N 1
ATOM 764 C CA . LYS A 1 98 ? 13.760 6.383 -7.824 1.00 96.44 98 LYS A CA 1
ATOM 765 C C . LYS A 1 98 ? 13.902 5.058 -8.571 1.00 96.44 98 LYS A C 1
ATOM 767 O O . LYS A 1 98 ? 14.059 5.065 -9.787 1.00 96.44 98 LYS A O 1
ATOM 772 N N . GLU A 1 99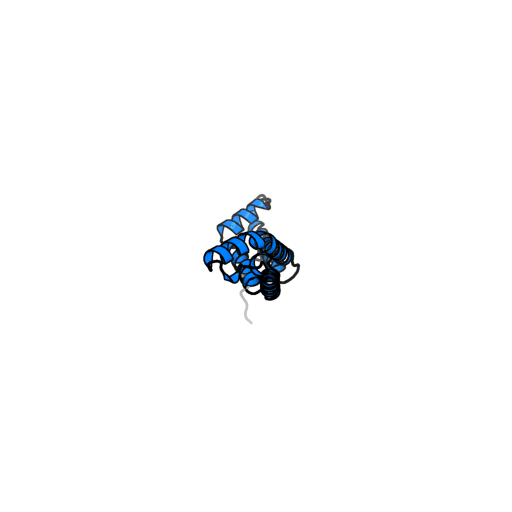 ? 13.810 3.928 -7.866 1.00 96.25 99 GLU A N 1
ATOM 773 C CA . GLU A 1 99 ? 13.896 2.594 -8.477 1.00 96.25 99 GLU A CA 1
ATOM 774 C C . GLU A 1 99 ? 12.795 2.376 -9.533 1.00 96.25 99 GLU A C 1
ATOM 776 O O . GLU A 1 99 ? 13.069 1.853 -10.615 1.00 96.25 99 GLU A O 1
ATOM 781 N N . ILE A 1 100 ? 11.562 2.814 -9.249 1.00 96.38 100 ILE A N 1
ATOM 782 C CA . ILE A 1 100 ? 10.438 2.776 -10.197 1.00 96.38 100 ILE A CA 1
ATOM 783 C C . ILE A 1 100 ? 10.786 3.596 -11.444 1.00 96.38 100 ILE A C 1
ATOM 785 O O . ILE A 1 100 ? 10.678 3.086 -12.559 1.00 96.38 100 ILE A O 1
ATOM 789 N N . SER A 1 101 ? 11.251 4.833 -11.256 1.00 96.62 101 SER A N 1
ATOM 790 C CA . SER A 1 101 ? 11.603 5.74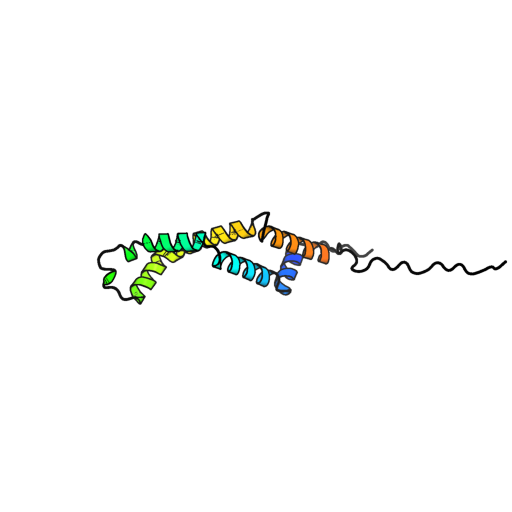3 -12.353 1.00 96.62 101 SER A CA 1
ATOM 791 C C . SER A 1 101 ? 12.711 5.168 -13.242 1.00 96.62 101 SER A C 1
ATOM 793 O O . SER A 1 101 ? 12.551 5.094 -14.459 1.00 96.62 101 SER A O 1
ATOM 795 N N . GLU A 1 102 ? 13.793 4.669 -12.640 1.00 96.19 102 GLU A N 1
ATOM 796 C CA . GLU A 1 102 ? 14.910 4.037 -13.356 1.00 96.19 102 GLU A CA 1
ATOM 797 C C . GLU A 1 102 ? 14.487 2.760 -14.091 1.00 96.19 102 GLU A C 1
ATOM 799 O O . GLU A 1 102 ? 15.013 2.432 -15.155 1.00 96.19 102 GLU A O 1
ATOM 804 N N . THR A 1 103 ? 13.541 2.010 -13.528 1.00 96.50 103 THR A N 1
ATOM 805 C CA . THR A 1 103 ? 13.017 0.794 -14.152 1.00 96.50 103 THR A CA 1
ATOM 806 C C . THR A 1 103 ? 12.183 1.125 -15.387 1.00 96.50 103 THR A C 1
ATOM 808 O O . THR A 1 103 ? 12.395 0.524 -16.442 1.00 96.50 103 THR A O 1
ATOM 811 N N . VAL A 1 104 ? 11.291 2.115 -15.290 1.00 96.06 104 VAL A N 1
ATOM 812 C CA . VAL A 1 104 ? 10.502 2.618 -16.426 1.00 96.06 104 VAL A CA 1
ATOM 813 C C . VAL A 1 104 ? 11.423 3.158 -17.522 1.00 96.06 104 VAL A C 1
ATOM 815 O O . VAL A 1 104 ? 11.278 2.784 -18.686 1.00 96.06 104 VAL A O 1
ATOM 818 N N . GLU A 1 105 ? 12.416 3.974 -17.158 1.00 95.12 105 GLU A N 1
ATOM 819 C CA . GLU A 1 105 ? 13.388 4.536 -18.100 1.00 95.12 105 GLU A CA 1
ATOM 820 C C . GLU A 1 105 ? 14.212 3.444 -18.794 1.00 95.12 105 GLU A C 1
ATOM 822 O O . GLU A 1 105 ? 14.391 3.473 -20.012 1.00 95.12 105 GLU A O 1
ATOM 827 N N . ARG A 1 106 ? 14.659 2.425 -18.053 1.00 94.50 106 ARG A N 1
ATOM 828 C CA . ARG A 1 106 ? 15.392 1.283 -18.616 1.00 94.50 106 ARG A CA 1
ATOM 829 C C . ARG A 1 106 ? 14.565 0.532 -19.656 1.00 94.50 106 ARG A C 1
ATOM 831 O O . ARG A 1 106 ? 15.088 0.206 -20.721 1.00 94.50 106 ARG A O 1
ATOM 838 N N . VAL A 1 107 ? 13.291 0.259 -19.367 1.00 94.44 107 VAL A N 1
ATOM 839 C CA . VAL A 1 107 ? 12.397 -0.414 -20.322 1.00 94.44 107 VAL A CA 1
ATOM 840 C C . VAL A 1 107 ? 12.154 0.465 -21.541 1.00 94.44 107 VAL A C 1
ATOM 842 O O . VAL A 1 107 ? 12.258 -0.022 -22.666 1.00 94.44 107 VAL A O 1
ATOM 845 N N . PHE A 1 108 ? 11.915 1.760 -21.345 1.00 93.62 108 PHE A N 1
ATOM 846 C CA . PHE A 1 108 ? 11.767 2.707 -22.445 1.00 93.62 108 PHE A CA 1
ATOM 847 C C . PHE A 1 108 ? 13.007 2.749 -23.353 1.00 93.62 108 PHE A C 1
ATOM 849 O O . PHE A 1 108 ? 12.879 2.646 -24.576 1.00 93.62 108 PHE A O 1
ATOM 856 N N . CYS A 1 109 ? 14.211 2.837 -22.781 1.00 91.38 109 CYS A N 1
ATOM 857 C CA . CYS A 1 109 ? 15.471 2.835 -23.528 1.00 91.38 109 CYS A CA 1
ATOM 858 C C . CYS A 1 109 ? 15.674 1.536 -24.313 1.00 91.38 109 CYS A C 1
ATOM 860 O O . CYS A 1 109 ? 16.045 1.588 -25.488 1.00 91.38 109 CYS A O 1
ATOM 862 N N . ARG A 1 110 ? 15.379 0.388 -23.691 1.00 90.38 110 ARG A N 1
ATOM 863 C CA . ARG A 1 110 ? 15.426 -0.932 -24.333 1.00 90.38 110 ARG A CA 1
ATOM 864 C C . ARG A 1 110 ? 14.485 -1.004 -25.535 1.00 90.38 110 ARG A C 1
ATOM 866 O O . ARG A 1 110 ? 14.914 -1.369 -26.625 1.00 90.38 110 ARG A O 1
ATOM 873 N N . LEU A 1 111 ? 13.225 -0.601 -25.366 1.00 90.25 111 LEU A N 1
ATOM 874 C CA . LEU A 1 111 ? 12.232 -0.591 -26.449 1.00 90.25 111 LEU A CA 1
ATOM 875 C C . LEU A 1 111 ? 12.598 0.398 -27.567 1.00 90.25 111 LEU A C 1
ATOM 877 O O . LEU A 1 111 ? 12.344 0.132 -28.739 1.00 90.25 111 LEU A O 1
ATOM 881 N N . SER A 1 112 ? 13.235 1.517 -27.217 1.00 88.38 112 SER A N 1
ATOM 882 C CA . SER A 1 112 ? 13.654 2.559 -28.164 1.00 88.38 112 SER A CA 1
ATOM 883 C C . SER A 1 112 ? 14.939 2.226 -28.935 1.00 88.38 112 SER A C 1
ATOM 885 O O . SER A 1 112 ? 15.371 3.029 -29.770 1.00 88.38 112 SER A O 1
ATOM 887 N N . GLY A 1 113 ? 15.577 1.084 -28.646 1.00 82.31 113 GLY A N 1
ATOM 888 C CA . GLY A 1 113 ? 16.863 0.695 -29.232 1.00 82.31 113 GLY A CA 1
ATOM 889 C C . GLY A 1 113 ? 18.047 1.545 -28.754 1.00 82.31 113 GLY A C 1
ATOM 890 O O . GLY A 1 113 ? 19.067 1.608 -29.432 1.00 82.31 113 GLY A O 1
ATOM 891 N N . CYS A 1 114 ? 17.915 2.221 -27.608 1.00 66.44 114 CYS A N 1
ATOM 892 C CA . CYS A 1 114 ? 18.975 3.010 -26.969 1.00 66.44 114 CYS A CA 1
ATOM 893 C C . CYS A 1 114 ? 19.807 2.181 -25.973 1.00 66.44 114 CYS A C 1
ATOM 895 O O . CYS A 1 114 ? 20.547 2.751 -25.171 1.00 66.44 114 CYS A O 1
ATOM 897 N N . GLU A 1 115 ? 19.665 0.854 -25.972 1.00 60.59 115 GLU A N 1
ATOM 898 C CA . GLU A 1 115 ? 20.437 -0.010 -25.083 1.00 60.59 115 GLU A CA 1
ATOM 899 C C . GLU A 1 115 ? 21.918 -0.003 -25.509 1.00 60.59 115 GLU A C 1
ATOM 901 O O . GLU A 1 115 ? 22.215 -0.246 -26.684 1.00 60.59 115 GLU A O 1
ATOM 906 N N . PRO A 1 116 ? 22.864 0.305 -24.598 1.00 56.34 116 PRO A N 1
ATOM 907 C CA . PRO A 1 116 ? 24.285 0.207 -24.900 1.00 56.34 116 PRO A CA 1
ATOM 908 C C . PRO A 1 116 ? 24.606 -1.219 -25.365 1.00 56.34 116 PRO A C 1
ATOM 910 O O . PRO A 1 116 ? 24.122 -2.170 -24.745 1.00 56.34 116 PRO A O 1
ATOM 913 N N . PRO A 1 117 ? 25.408 -1.411 -26.426 1.00 57.09 117 PRO A N 1
ATOM 914 C CA . PRO A 1 117 ? 25.726 -2.749 -26.898 1.00 57.09 117 PRO A CA 1
ATOM 915 C C . PRO A 1 117 ? 26.378 -3.556 -25.766 1.00 57.09 117 PRO A C 1
ATOM 917 O O . PRO A 1 117 ? 27.368 -3.127 -25.176 1.00 57.09 117 PRO A O 1
ATOM 920 N N . LEU A 1 118 ? 25.813 -4.735 -25.472 1.00 56.53 118 LEU A N 1
ATOM 921 C CA . LEU A 1 118 ? 26.268 -5.650 -24.409 1.00 56.53 118 LEU A CA 1
ATOM 922 C C . LEU A 1 118 ? 27.713 -6.144 -24.603 1.00 56.53 118 LEU A C 1
ATOM 924 O O . LEU A 1 118 ? 28.313 -6.688 -23.679 1.00 56.53 118 LEU A O 1
ATOM 928 N N . PHE A 1 119 ? 28.286 -5.917 -25.783 1.00 56.72 119 PHE A N 1
ATOM 929 C CA . PHE A 1 119 ? 29.688 -6.153 -26.083 1.00 56.72 119 PHE A CA 1
ATOM 930 C C . PHE A 1 119 ? 30.265 -4.901 -26.755 1.00 56.72 119 PHE A C 1
ATOM 932 O O . PHE A 1 119 ? 29.650 -4.401 -27.703 1.00 56.72 119 PHE A O 1
ATOM 939 N N . PRO A 1 120 ? 31.438 -4.383 -26.332 1.00 51.34 120 PRO A N 1
ATOM 940 C CA . PRO A 1 120 ? 32.170 -3.454 -27.182 1.00 51.34 120 PRO A CA 1
ATOM 941 C C . PRO A 1 120 ? 32.419 -4.160 -28.516 1.00 51.34 120 PRO A C 1
ATOM 943 O O . PRO A 1 120 ? 32.763 -5.344 -28.523 1.00 51.34 120 PRO A O 1
ATOM 946 N N . ALA A 1 121 ? 32.202 -3.461 -29.633 1.00 48.59 121 ALA A N 1
ATOM 947 C CA . ALA A 1 121 ? 32.472 -4.005 -30.956 1.00 48.59 121 ALA A CA 1
ATOM 948 C C . ALA A 1 121 ? 33.893 -4.579 -30.957 1.00 48.59 121 ALA A C 1
ATOM 950 O O . ALA A 1 121 ? 34.868 -3.845 -30.798 1.00 48.59 121 ALA A O 1
ATOM 951 N N . SER A 1 122 ? 34.006 -5.900 -31.064 1.00 49.25 122 SER A N 1
ATOM 952 C CA . SER A 1 122 ? 35.281 -6.570 -31.248 1.00 49.25 122 SER A CA 1
ATOM 953 C C . SER A 1 122 ? 35.815 -6.132 -32.603 1.00 49.25 122 SER A C 1
ATOM 955 O O . SER A 1 122 ? 35.427 -6.685 -33.633 1.00 49.25 122 SER A O 1
ATOM 957 N N . THR A 1 123 ? 36.659 -5.099 -32.602 1.00 45.88 123 THR A N 1
ATOM 958 C CA . THR A 1 123 ? 37.400 -4.639 -33.772 1.00 45.88 123 THR A CA 1
ATOM 959 C C . THR A 1 123 ? 38.243 -5.807 -34.262 1.00 45.88 123 THR A C 1
ATOM 961 O O . THR A 1 123 ? 39.292 -6.120 -33.703 1.00 45.88 123 THR A O 1
ATOM 964 N N . SER A 1 124 ? 37.728 -6.507 -35.264 1.00 43.62 124 SER A N 1
ATOM 965 C CA . SER A 1 124 ? 38.421 -7.575 -35.961 1.00 43.62 124 SER A CA 1
ATOM 966 C C . SER A 1 124 ? 38.907 -7.013 -37.292 1.00 43.62 124 SER A C 1
ATOM 968 O O . SER A 1 124 ? 38.121 -6.566 -38.119 1.00 43.62 124 SER A O 1
ATOM 970 N N . GLU A 1 125 ? 40.231 -7.081 -37.423 1.00 40.50 125 GLU A N 1
ATOM 971 C CA . GLU A 1 125 ? 41.018 -7.210 -38.651 1.00 40.50 125 GLU A CA 1
ATOM 972 C C . GLU A 1 125 ? 41.594 -5.961 -39.335 1.00 40.50 125 GLU A C 1
ATOM 974 O O . GLU A 1 125 ? 40.919 -5.074 -39.846 1.00 40.50 125 GLU A O 1
ATOM 979 N N . GLY A 1 126 ? 42.926 -6.007 -39.413 1.00 34.28 126 GLY A N 1
ATOM 980 C CA . GLY A 1 126 ? 43.784 -5.292 -40.341 1.00 34.28 126 GLY A CA 1
ATOM 981 C C . GLY A 1 126 ? 45.132 -6.012 -40.398 1.00 34.28 126 GLY A C 1
ATOM 982 O O . GLY A 1 126 ? 46.075 -5.626 -39.715 1.00 34.28 126 GLY A O 1
ATOM 983 N N . GLN A 1 127 ? 45.193 -7.110 -41.158 1.00 42.75 127 GLN A N 1
ATOM 984 C CA . GLN A 1 127 ? 46.434 -7.781 -41.551 1.00 42.75 127 GLN A CA 1
ATOM 985 C C . GLN A 1 127 ? 47.412 -6.774 -42.178 1.00 42.75 127 GLN A C 1
ATOM 987 O O . GLN A 1 127 ? 47.054 -6.081 -43.127 1.00 42.75 127 GLN A O 1
ATOM 992 N N . GLN A 1 128 ? 48.676 -6.783 -41.752 1.00 38.59 128 GLN A N 1
ATOM 993 C CA . GLN A 1 128 ? 49.787 -6.496 -42.658 1.00 38.59 128 GLN A CA 1
ATOM 994 C C . GLN A 1 128 ? 50.966 -7.411 -42.327 1.00 38.59 128 GLN A C 1
ATOM 996 O O . GLN A 1 128 ? 51.631 -7.300 -41.300 1.00 38.59 128 GLN A O 1
ATOM 1001 N N . GLN A 1 129 ? 51.132 -8.383 -43.215 1.00 44.94 129 GLN A N 1
ATOM 1002 C CA . GLN A 1 129 ? 52.201 -9.361 -43.272 1.00 44.94 129 GLN A CA 1
ATOM 1003 C C . GLN A 1 129 ? 53.412 -8.777 -44.023 1.00 44.94 129 GLN A C 1
ATOM 1005 O O . GLN A 1 129 ? 53.233 -8.090 -45.025 1.00 44.94 129 GLN A O 1
ATOM 1010 N N . GLU A 1 130 ? 54.611 -9.186 -43.579 1.00 45.84 130 GLU A N 1
ATOM 1011 C CA . GLU A 1 130 ? 55.910 -9.181 -44.292 1.00 45.84 130 GLU A CA 1
ATOM 1012 C C . GLU A 1 130 ? 56.661 -7.829 -44.394 1.00 45.84 130 GLU A C 1
ATOM 1014 O O . GLU A 1 130 ? 56.118 -6.830 -44.836 1.00 45.84 130 GLU A O 1
ATOM 1019 N N . ARG A 1 131 ? 57.945 -7.698 -44.020 1.00 40.09 131 ARG A N 1
ATOM 1020 C CA . ARG A 1 131 ? 59.100 -8.519 -44.428 1.00 40.09 131 ARG A CA 1
ATOM 1021 C C . ARG A 1 131 ? 60.316 -8.390 -43.501 1.00 40.09 131 ARG A C 1
ATOM 1023 O O . ARG A 1 131 ? 60.593 -7.333 -42.951 1.00 40.09 131 ARG A O 1
ATOM 1030 N N . ALA A 1 132 ? 61.078 -9.481 -43.442 1.00 48.75 132 ALA A N 1
ATOM 1031 C CA . ALA A 1 132 ? 62.401 -9.601 -42.842 1.00 48.75 132 ALA A CA 1
ATOM 1032 C C . ALA A 1 132 ? 63.480 -8.757 -43.551 1.00 48.75 132 ALA A C 1
ATOM 1034 O O . ALA A 1 132 ? 63.580 -8.816 -44.779 1.00 48.75 132 ALA A O 1
ATOM 1035 N N . ARG A 1 133 ? 64.334 -8.079 -42.775 1.00 41.97 133 ARG A N 1
ATOM 1036 C CA . ARG A 1 133 ? 65.808 -8.209 -42.720 1.00 41.97 133 ARG A CA 1
ATOM 1037 C C . ARG A 1 133 ? 66.406 -7.154 -41.798 1.00 41.97 133 ARG A C 1
ATOM 1039 O O . ARG A 1 133 ? 65.939 -6.000 -41.859 1.00 41.97 133 ARG A O 1
#

Organism: Saponaria officinalis (NCBI:txid3572)

Secondary structure (DSSP, 8-state):
--------HHHHHHHHHHTTHHHHHHHHHHHHHHT-HHHHHHHHHHHHT-HHHHSTTGGGS-HHHHHHHHHHHHHHHHHHHHHHHHHHHHS-SSHHHHHHHHHHHHHHHHHTT-PPPSS--------------

Radius of gyration: 27.86 Å; chains: 1; bounding box: 86×22×73 Å

pLDDT: mean 86.81, std 18.4, range [34.28, 97.88]

Sequence (133 aa):
MEGRRIISPEDVLECLMNDGTVDSLRLKIINQLKSNEELKKTTVTMVEQSKVLNTPGAEKQTKRELFDSLRQELEAPVLEKASKSVWDLILDGFGLGKEISETVERVFCRLSGCEPPLFPASTSEGQQQERAR

Foldseek 3Di:
DPDQPDDDLVNLVVVCVVVCVVVVLVVVLVVVLVVPVVLVVVLVVCLVVDPCCVPPCNVVDDPVVSVVVSCVRCVVVSVVVSVVSSVCQCCDCDDSVVVVVVSSVVSVCVSSVVDDPPDDPPPDDDDDDDDDD